Protein AF-A0A3D8PLL6-F1 (afdb_monomer)

Secondary structure (DSSP, 8-state):
--EEE-TTT--EEEGGGB-SSS--TT---BHHHHHHHHHHHHHHH-TT--SSSHHHHHHH--

Radius of gyration: 14.36 Å; Cα contacts (8 Å, |Δi|>4): 66; chains: 1; bounding box: 32×19×43 Å

pLDDT: mean 88.81, std 6.77, range [68.69, 95.81]

Structure (mmCIF, N/CA/C/O backbone):
data_AF-A0A3D8PLL6-F1
#
_entry.id   AF-A0A3D8PLL6-F1
#
loop_
_atom_site.group_PDB
_atom_site.id
_atom_site.type_symbol
_atom_site.label_atom_id
_atom_site.label_alt_id
_atom_site.label_comp_id
_atom_site.label_asym_id
_atom_site.label_entity_id
_atom_site.label_seq_id
_atom_site.pdbx_PDB_ins_code
_atom_site.Cartn_x
_atom_site.Cartn_y
_atom_site.Cartn_z
_atom_site.occupancy
_atom_site.B_iso_or_equiv
_atom_site.auth_seq_id
_atom_site.auth_comp_id
_atom_site.auth_asym_id
_atom_site.auth_atom_id
_atom_site.pdbx_PDB_model_num
ATOM 1 N N . MET A 1 1 ? -11.588 4.483 22.815 1.00 71.12 1 MET A N 1
ATOM 2 C CA . MET A 1 1 ? -11.036 4.864 21.491 1.00 71.12 1 MET A CA 1
ATOM 3 C C . MET A 1 1 ? -11.387 3.769 20.498 1.00 71.12 1 MET A C 1
ATOM 5 O O . MET A 1 1 ? -11.217 2.612 20.854 1.00 71.12 1 MET A O 1
ATOM 9 N N . LYS A 1 2 ? -11.886 4.101 19.300 1.00 84.75 2 LYS A N 1
ATOM 10 C CA . LYS A 1 2 ? -12.136 3.098 18.250 1.00 84.75 2 LYS A CA 1
ATOM 11 C C . LYS A 1 2 ? -10.794 2.609 17.687 1.00 84.75 2 LYS A C 1
ATOM 13 O O . LYS A 1 2 ? -9.948 3.441 17.348 1.00 84.75 2 LYS A O 1
ATOM 18 N N . LYS A 1 3 ? -10.605 1.291 17.642 1.00 90.44 3 LYS A N 1
ATOM 19 C CA . LYS A 1 3 ? -9.469 0.612 17.005 1.00 90.44 3 LYS A CA 1
ATOM 20 C C . LYS A 1 3 ? -9.891 0.091 15.632 1.00 90.44 3 LYS A C 1
ATOM 22 O O . LYS A 1 3 ? -11.078 -0.136 15.401 1.00 90.44 3 LYS A O 1
ATOM 27 N N . TYR A 1 4 ? -8.918 -0.047 14.746 1.00 90.56 4 TYR A N 1
ATOM 28 C CA . TYR A 1 4 ? -9.069 -0.552 13.387 1.00 90.56 4 TYR A CA 1
ATOM 29 C C . TYR A 1 4 ? -8.045 -1.658 13.171 1.00 90.56 4 TYR A C 1
ATOM 31 O O . TYR A 1 4 ? -6.943 -1.580 13.717 1.00 90.56 4 TYR A O 1
ATOM 39 N N . ILE A 1 5 ? -8.411 -2.666 12.390 1.00 93.00 5 ILE A N 1
ATOM 40 C CA . ILE A 1 5 ? -7.540 -3.797 12.082 1.00 93.00 5 ILE A CA 1
ATOM 41 C C . ILE A 1 5 ? -6.863 -3.509 10.746 1.00 93.00 5 ILE A C 1
ATOM 43 O O . ILE A 1 5 ? -7.534 -3.132 9.790 1.00 93.00 5 ILE A O 1
ATOM 47 N N . CYS A 1 6 ? -5.539 -3.641 10.700 1.00 93.75 6 CYS A N 1
ATOM 48 C CA . CYS A 1 6 ? -4.798 -3.591 9.447 1.00 93.75 6 CYS A CA 1
ATOM 49 C C . CYS A 1 6 ? -5.074 -4.866 8.639 1.00 93.75 6 CYS A C 1
ATOM 51 O O . CYS A 1 6 ? -4.831 -5.955 9.156 1.00 93.75 6 CYS A O 1
ATOM 53 N N . ASN A 1 7 ? -5.518 -4.745 7.388 1.00 92.19 7 ASN A N 1
ATOM 54 C CA . ASN A 1 7 ? -5.817 -5.909 6.544 1.00 92.19 7 ASN A CA 1
ATOM 55 C C . ASN A 1 7 ? -4.572 -6.716 6.142 1.00 92.19 7 ASN A C 1
ATOM 57 O O . ASN A 1 7 ? -4.687 -7.910 5.892 1.00 92.19 7 ASN A O 1
ATOM 61 N N . GLU A 1 8 ? -3.388 -6.102 6.156 1.00 93.38 8 GLU A N 1
ATOM 62 C CA . GLU A 1 8 ? -2.136 -6.778 5.786 1.00 93.38 8 GLU A CA 1
ATOM 63 C C . GLU A 1 8 ? -1.520 -7.554 6.948 1.00 93.38 8 GLU A C 1
ATOM 65 O O . GLU A 1 8 ? -1.197 -8.732 6.831 1.00 93.38 8 GLU A O 1
ATOM 70 N N . CYS A 1 9 ? -1.339 -6.896 8.098 1.00 95.06 9 CYS A N 1
ATOM 71 C CA . CYS A 1 9 ? -0.626 -7.491 9.232 1.00 95.06 9 CYS A CA 1
ATOM 72 C C . CYS A 1 9 ? -1.538 -7.979 10.363 1.00 95.06 9 CYS A C 1
ATOM 74 O O . CYS A 1 9 ? -1.042 -8.545 11.336 1.00 95.06 9 CYS A O 1
ATOM 76 N N . GLY A 1 10 ? -2.847 -7.713 10.296 1.00 94.75 10 GLY A N 1
ATOM 77 C CA . GLY A 1 10 ? -3.814 -8.055 11.344 1.00 94.75 10 GLY A CA 1
ATOM 78 C C . GLY A 1 10 ? -3.681 -7.244 12.640 1.00 94.75 10 GLY A C 1
ATOM 79 O O . GLY A 1 10 ? -4.414 -7.489 13.595 1.00 94.75 10 GLY A O 1
ATOM 80 N N . GLY A 1 11 ? -2.752 -6.284 12.707 1.00 94.75 11 GLY A N 1
ATOM 81 C CA . GLY A 1 11 ? -2.513 -5.475 13.903 1.00 94.75 11 GLY A CA 1
ATOM 82 C C . GLY A 1 11 ? -3.622 -4.455 14.181 1.00 94.75 11 GLY A C 1
ATOM 83 O O . GLY A 1 11 ? -4.285 -3.970 13.264 1.00 94.75 11 GLY A O 1
ATOM 84 N N . GLU A 1 12 ? -3.790 -4.084 15.454 1.00 95.81 12 GLU A N 1
ATOM 85 C CA . GLU A 1 12 ? -4.784 -3.099 15.893 1.00 95.81 12 GLU A CA 1
ATOM 86 C C . GLU A 1 12 ? -4.201 -1.690 16.058 1.00 95.81 12 GLU A C 1
ATOM 88 O O . GLU A 1 12 ? -3.341 -1.428 16.904 1.00 95.81 12 GLU A O 1
ATOM 93 N N . PHE A 1 13 ? -4.761 -0.732 15.325 1.00 93.88 13 PHE A N 1
ATOM 94 C CA . PHE A 1 13 ? -4.254 0.635 15.239 1.00 93.88 13 PHE A CA 1
ATOM 95 C C . PHE A 1 13 ? -5.335 1.667 15.568 1.00 93.88 13 PHE A C 1
ATOM 97 O O . PHE A 1 13 ? -6.534 1.444 15.380 1.00 93.88 13 PHE A O 1
ATOM 104 N N . SER A 1 14 ? -4.935 2.824 16.102 1.00 92.81 14 SER A N 1
ATOM 105 C CA . SER A 1 14 ? -5.825 3.991 16.155 1.00 92.81 14 SER A CA 1
ATOM 106 C C . SER A 1 14 ? -5.868 4.706 14.805 1.00 92.81 14 SER A C 1
ATOM 108 O O . SER A 1 14 ? -4.959 4.576 13.994 1.00 92.81 14 SER A O 1
ATOM 110 N N .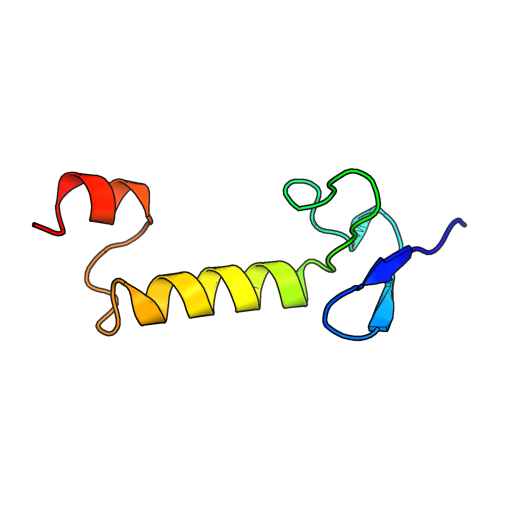 LYS A 1 15 ? -6.908 5.517 14.569 1.00 89.50 15 LYS A N 1
ATOM 111 C CA . LYS A 1 15 ? -7.113 6.216 13.285 1.00 89.50 15 LYS A CA 1
ATOM 112 C C . LYS A 1 15 ? -5.890 7.023 12.808 1.00 89.50 15 LYS A C 1
ATOM 114 O O . LYS A 1 15 ? -5.632 7.080 11.620 1.00 89.50 15 LYS A O 1
ATOM 119 N N . ASN A 1 16 ? -5.121 7.624 13.718 1.00 90.81 16 ASN A N 1
ATOM 120 C CA . ASN A 1 16 ? -3.903 8.388 13.397 1.00 90.81 16 ASN A CA 1
ATOM 121 C C . ASN A 1 16 ? -2.686 7.521 13.002 1.00 90.81 16 ASN A C 1
ATOM 123 O O . ASN A 1 16 ? -1.685 8.053 12.515 1.00 90.81 16 ASN A O 1
ATOM 127 N N . GLN A 1 17 ? -2.752 6.213 13.252 1.00 92.88 17 GLN A N 1
ATOM 128 C CA . GLN A 1 17 ? -1.749 5.220 12.867 1.00 92.88 17 GLN A CA 1
ATOM 129 C C . GLN A 1 17 ? -2.122 4.499 11.562 1.00 92.88 17 GLN A C 1
ATOM 131 O O . GLN A 1 17 ? -1.308 3.737 11.040 1.00 92.88 17 GLN A O 1
ATOM 136 N N . LEU A 1 18 ? -3.332 4.733 11.045 1.00 91.75 18 LEU A N 1
ATOM 137 C CA . LEU A 1 18 ? -3.727 4.295 9.715 1.00 91.75 18 LEU A CA 1
ATOM 138 C C . LEU A 1 18 ? -3.234 5.275 8.659 1.00 91.75 18 LEU A C 1
ATOM 140 O O . LEU A 1 18 ? -3.064 6.469 8.929 1.00 91.75 18 LEU A O 1
ATOM 144 N N . ASP A 1 19 ? -3.022 4.741 7.469 1.00 90.25 19 ASP A N 1
ATOM 145 C CA . ASP A 1 19 ? -2.844 5.534 6.270 1.00 90.25 19 ASP A CA 1
ATOM 146 C C . ASP A 1 19 ? -4.207 6.061 5.796 1.00 90.25 19 ASP A C 1
ATOM 148 O O . ASP A 1 19 ? -5.164 5.296 5.670 1.00 90.25 19 ASP A O 1
ATOM 152 N N . SER A 1 20 ? -4.327 7.379 5.614 1.00 83.94 20 SER A N 1
ATOM 153 C CA . SER A 1 20 ? -5.583 8.016 5.201 1.00 83.94 20 SER A CA 1
ATOM 154 C C . SER A 1 20 ? -5.883 7.886 3.714 1.00 83.94 20 SER A C 1
ATOM 156 O O . SER A 1 20 ? -7.040 8.045 3.338 1.00 83.94 20 SER A O 1
ATOM 158 N N . GLU A 1 21 ? -4.872 7.630 2.889 1.00 79.56 21 GLU A N 1
ATOM 159 C CA . GLU A 1 21 ? -5.015 7.485 1.440 1.00 79.56 21 GLU A CA 1
ATOM 160 C C . GLU A 1 21 ? -5.480 6.0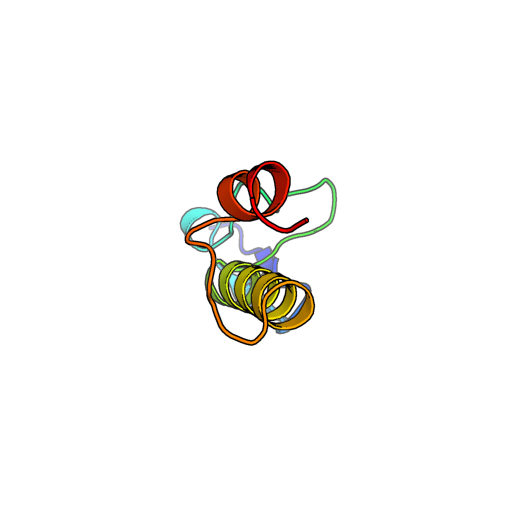72 1.081 1.00 79.56 21 GLU A C 1
ATOM 162 O O . GLU A 1 21 ? -6.279 5.896 0.165 1.00 79.56 21 GLU A O 1
ATOM 167 N N . LEU A 1 22 ? -5.066 5.079 1.873 1.00 75.94 22 LEU 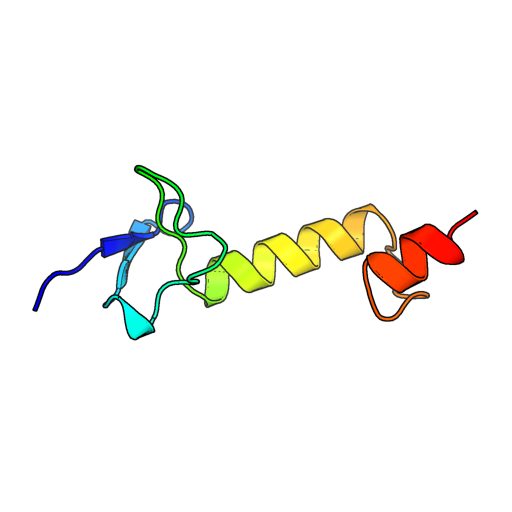A N 1
ATOM 168 C CA . LEU A 1 22 ? -5.516 3.686 1.764 1.00 75.94 22 LEU A CA 1
ATOM 169 C C . LEU A 1 22 ? -6.698 3.349 2.686 1.00 75.94 22 LEU A C 1
ATOM 171 O O . LEU A 1 22 ? -7.067 2.186 2.849 1.00 75.94 22 LEU A O 1
ATOM 175 N N . LEU A 1 23 ? -7.311 4.358 3.305 1.00 72.81 23 LEU A N 1
ATOM 176 C CA . LEU A 1 23 ? -8.564 4.217 4.046 1.00 72.81 23 LEU A CA 1
ATOM 177 C C . LEU A 1 23 ? -9.731 4.197 3.047 1.00 72.81 23 LEU A C 1
ATOM 179 O O . LEU A 1 23 ? -10.439 5.187 2.862 1.00 72.81 23 LEU A O 1
ATOM 183 N N . VAL A 1 24 ? -9.901 3.055 2.386 1.00 73.62 24 VAL A N 1
ATOM 184 C CA . VAL A 1 24 ? -10.993 2.788 1.441 1.00 73.62 24 VAL A CA 1
ATOM 185 C C . VAL A 1 24 ? -12.145 2.109 2.186 1.00 73.62 24 VAL A C 1
ATOM 187 O O . VAL A 1 24 ? -11.949 1.512 3.243 1.00 73.62 24 VAL A O 1
ATOM 190 N N . ASP A 1 25 ? -13.375 2.240 1.692 1.00 72.00 25 ASP A N 1
ATOM 191 C CA . ASP A 1 25 ? -14.574 1.736 2.371 1.00 72.00 25 ASP A CA 1
ATOM 192 C C . ASP A 1 25 ? -14.461 0.227 2.683 1.00 72.00 25 ASP A C 1
ATOM 194 O O . ASP A 1 25 ? -14.540 -0.621 1.797 1.00 72.00 25 ASP A O 1
ATOM 198 N N . GLY A 1 26 ? -14.256 -0.106 3.963 1.00 72.25 26 GLY A N 1
ATOM 199 C CA . GLY A 1 26 ? -14.085 -1.481 4.450 1.00 72.25 26 GLY A CA 1
ATOM 200 C C . GLY A 1 26 ? -12.638 -1.970 4.587 1.00 72.25 26 GLY A C 1
ATOM 201 O O . GLY A 1 26 ? -12.425 -3.021 5.190 1.00 72.25 26 GLY A O 1
ATOM 202 N N . GLU A 1 27 ? -11.649 -1.206 4.122 1.00 81.88 27 GLU A N 1
ATOM 203 C CA . GLU A 1 27 ? -10.234 -1.568 4.200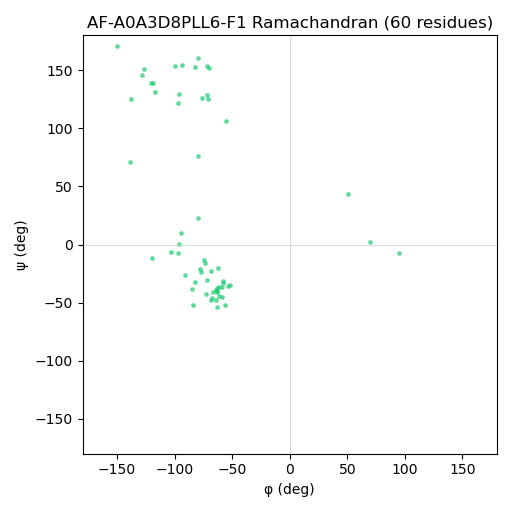 1.00 81.88 27 GLU A CA 1
ATOM 204 C C . GLU A 1 27 ? -9.442 -0.553 5.026 1.00 81.88 27 GLU A C 1
ATOM 206 O O . GLU A 1 27 ? -9.678 0.655 5.020 1.00 81.88 27 GLU A O 1
ATOM 211 N N . SER A 1 28 ? -8.525 -1.051 5.845 1.00 89.62 28 SER A N 1
ATOM 212 C CA . SER A 1 28 ? -7.697 -0.217 6.710 1.00 89.62 28 SER A CA 1
ATOM 213 C C . SER A 1 28 ? -6.278 -0.744 6.670 1.00 89.62 28 SER A C 1
ATOM 215 O O . SER A 1 28 ? -6.038 -1.912 6.961 1.00 89.62 28 SER A O 1
ATOM 217 N N . PHE A 1 29 ? -5.336 0.131 6.340 1.00 93.81 29 PHE A N 1
ATOM 218 C CA . PHE A 1 29 ? -3.916 -0.189 6.296 1.00 93.81 29 PHE A CA 1
ATOM 219 C C . PHE A 1 29 ? -3.193 0.662 7.330 1.00 93.81 29 PHE A C 1
ATOM 221 O O . PHE A 1 29 ? -3.409 1.873 7.430 1.00 93.81 29 PHE A O 1
ATOM 228 N N . CYS A 1 30 ? -2.351 0.035 8.149 1.00 95.00 30 CYS A N 1
ATOM 229 C CA . CYS A 1 30 ? -1.458 0.803 9.003 1.00 95.00 30 CYS A CA 1
ATOM 230 C C . CYS A 1 30 ? -0.384 1.470 8.141 1.00 95.00 30 CYS A C 1
ATOM 232 O O . CYS A 1 30 ? 0.000 0.935 7.102 1.00 95.00 30 CYS A O 1
ATOM 234 N N . LYS A 1 31 ? 0.138 2.611 8.600 1.00 94.25 31 LYS A N 1
ATOM 235 C CA . LYS A 1 31 ? 1.169 3.363 7.864 1.00 94.25 31 LYS A CA 1
ATOM 236 C C . LYS A 1 31 ? 2.383 2.512 7.484 1.00 94.25 31 LYS A C 1
ATOM 238 O O . LYS A 1 31 ? 2.926 2.686 6.409 1.00 94.25 31 LYS A O 1
ATOM 243 N N . GLY A 1 32 ? 2.779 1.572 8.345 1.00 95.31 32 GLY A N 1
ATOM 244 C CA . GLY A 1 32 ? 3.900 0.673 8.061 1.00 95.31 32 GLY A CA 1
ATOM 245 C C . GLY A 1 32 ? 3.634 -0.226 6.854 1.00 95.31 32 GLY A C 1
ATOM 246 O O . GLY A 1 32 ? 4.409 -0.218 5.907 1.00 95.31 32 GLY A O 1
ATOM 247 N N . CYS A 1 33 ? 2.514 -0.954 6.859 1.00 95.19 33 CYS A N 1
ATOM 248 C CA . CYS A 1 33 ? 2.142 -1.817 5.736 1.00 95.19 33 CYS A CA 1
ATOM 249 C C . CYS A 1 33 ? 1.883 -1.013 4.458 1.00 95.19 33 CYS A C 1
ATOM 251 O O . CYS A 1 33 ? 2.302 -1.441 3.391 1.00 95.19 33 CYS A O 1
ATOM 253 N N . ALA A 1 34 ? 1.253 0.160 4.571 1.00 93.06 34 ALA A N 1
ATOM 254 C CA . ALA A 1 34 ? 1.057 1.079 3.453 1.00 93.06 34 ALA A CA 1
ATOM 255 C C . ALA A 1 34 ? 2.389 1.461 2.785 1.00 93.06 34 ALA A C 1
ATOM 257 O O . ALA A 1 34 ? 2.550 1.271 1.582 1.00 93.06 34 ALA A O 1
ATOM 258 N N . SER A 1 35 ? 3.367 1.927 3.572 1.00 92.38 35 SER A N 1
ATOM 259 C CA . SER A 1 35 ? 4.695 2.280 3.062 1.00 92.38 35 SER A CA 1
ATOM 260 C C . SER A 1 35 ? 5.415 1.083 2.445 1.00 92.38 35 SER A C 1
ATOM 262 O O . SER A 1 35 ? 5.939 1.204 1.345 1.00 92.38 35 SER A O 1
ATOM 264 N N . SER A 1 36 ? 5.385 -0.087 3.093 1.00 94.00 36 SER A N 1
ATOM 265 C CA . SER A 1 36 ? 6.024 -1.291 2.548 1.00 94.00 36 SER A CA 1
ATOM 266 C C . SER A 1 36 ? 5.405 -1.752 1.226 1.00 94.00 36 SER A C 1
ATOM 268 O O . SER A 1 36 ? 6.130 -2.191 0.339 1.00 94.00 36 SER A O 1
ATOM 270 N N . LEU A 1 37 ? 4.082 -1.644 1.062 1.00 91.94 37 LEU A N 1
ATOM 271 C CA . LEU A 1 37 ? 3.415 -1.948 -0.208 1.00 91.94 37 LEU A CA 1
ATOM 272 C C . LEU A 1 37 ? 3.804 -0.949 -1.306 1.00 91.94 37 LEU A C 1
ATOM 274 O O . LEU A 1 37 ? 4.050 -1.354 -2.440 1.00 91.94 37 LEU A O 1
ATOM 278 N N . MET A 1 38 ? 3.892 0.343 -0.973 1.00 90.00 38 MET A N 1
ATOM 279 C CA . MET A 1 38 ? 4.347 1.373 -1.913 1.0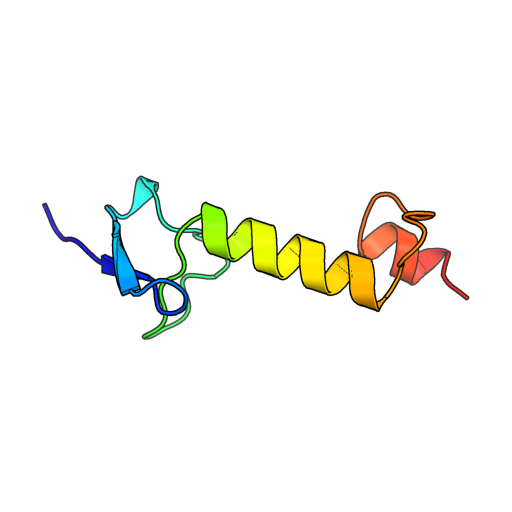0 90.00 38 MET A CA 1
ATOM 280 C C . MET A 1 38 ? 5.799 1.158 -2.353 1.00 90.00 38 MET A C 1
ATOM 282 O O . MET A 1 38 ? 6.092 1.320 -3.537 1.00 90.00 38 MET A O 1
ATOM 286 N N . GLU A 1 39 ? 6.691 0.780 -1.434 1.00 91.56 39 GLU A N 1
ATOM 287 C CA . GLU A 1 39 ? 8.081 0.420 -1.743 1.00 91.56 39 GLU A CA 1
ATOM 288 C C . GLU A 1 39 ? 8.143 -0.828 -2.626 1.00 91.56 39 GLU A C 1
ATOM 290 O O . GLU A 1 39 ? 8.756 -0.783 -3.683 1.00 91.56 39 GLU A O 1
ATOM 295 N N . ALA A 1 40 ? 7.416 -1.895 -2.281 1.00 92.88 40 ALA A N 1
ATOM 296 C CA . ALA A 1 40 ? 7.372 -3.110 -3.096 1.00 92.88 40 ALA A CA 1
ATOM 297 C C . ALA A 1 40 ? 6.856 -2.853 -4.525 1.00 92.88 40 ALA A C 1
ATOM 299 O O . ALA A 1 40 ? 7.349 -3.448 -5.484 1.00 92.88 40 ALA A O 1
ATOM 300 N N . GLY A 1 41 ? 5.879 -1.953 -4.685 1.00 91.06 41 GLY A N 1
ATOM 301 C CA . GLY A 1 41 ? 5.415 -1.506 -5.999 1.00 91.06 41 GLY A CA 1
ATOM 302 C C . GLY A 1 41 ? 6.509 -0.789 -6.793 1.00 91.06 41 GLY A C 1
ATOM 303 O O . GLY A 1 41 ? 6.657 -1.043 -7.990 1.00 91.06 41 GLY A O 1
ATOM 304 N N . ARG A 1 42 ? 7.316 0.045 -6.125 1.00 90.69 42 ARG A N 1
ATOM 305 C CA . ARG A 1 42 ? 8.438 0.760 -6.743 1.00 90.69 42 ARG A CA 1
ATOM 306 C C . ARG A 1 42 ? 9.538 -0.215 -7.135 1.00 90.69 42 ARG A C 1
ATOM 308 O O . ARG A 1 42 ? 9.957 -0.179 -8.281 1.00 90.69 42 ARG A O 1
ATOM 315 N N . ASP A 1 43 ? 9.929 -1.125 -6.249 1.00 93.12 43 ASP A N 1
ATOM 316 C CA . ASP A 1 43 ? 10.941 -2.154 -6.518 1.00 93.12 43 ASP A CA 1
ATOM 317 C C . ASP A 1 43 ? 10.555 -3.036 -7.713 1.00 93.12 43 ASP A C 1
ATOM 319 O O . ASP A 1 43 ? 11.416 -3.527 -8.438 1.00 93.12 43 ASP A O 1
ATOM 323 N N . PHE A 1 44 ? 9.254 -3.249 -7.934 1.00 91.69 44 PHE A N 1
ATOM 324 C CA . PHE A 1 44 ? 8.764 -4.017 -9.074 1.00 91.69 44 PHE A CA 1
ATOM 325 C C . PHE A 1 44 ? 8.904 -3.264 -10.407 1.00 91.69 44 PHE A C 1
ATOM 327 O O . PHE A 1 44 ? 9.297 -3.871 -11.405 1.00 91.69 44 PHE A O 1
ATOM 334 N N . VAL A 1 45 ? 8.580 -1.965 -10.447 1.00 88.38 45 VAL A N 1
ATOM 335 C CA . VAL A 1 45 ? 8.594 -1.163 -11.692 1.00 88.38 45 VAL A CA 1
ATOM 336 C C . VAL A 1 45 ? 9.929 -0.461 -11.964 1.00 88.38 45 VAL A C 1
ATOM 338 O O . VAL A 1 45 ? 10.272 -0.215 -13.119 1.00 88.38 45 VAL A O 1
ATOM 341 N N . ASP A 1 46 ? 10.696 -0.178 -10.915 1.00 91.38 46 ASP A N 1
ATOM 342 C CA . ASP A 1 46 ? 12.015 0.450 -10.921 1.00 91.38 46 ASP A CA 1
ATOM 343 C C . ASP A 1 46 ? 12.953 -0.247 -9.908 1.00 91.38 46 ASP A C 1
ATOM 345 O O . ASP A 1 46 ? 13.319 0.332 -8.882 1.00 91.38 46 ASP A O 1
ATOM 349 N N . PRO A 1 47 ? 13.395 -1.493 -10.191 1.00 91.25 47 PRO A N 1
ATOM 350 C CA . PRO A 1 47 ? 14.218 -2.280 -9.262 1.00 91.25 47 PRO A CA 1
ATOM 351 C C . PRO A 1 47 ? 15.578 -1.656 -8.932 1.00 91.25 47 PRO A C 1
ATOM 353 O O . PRO A 1 47 ? 16.225 -2.033 -7.958 1.00 91.25 47 PRO A O 1
ATOM 356 N N . ASN A 1 48 ? 16.054 -0.746 -9.783 1.00 93.06 48 ASN A N 1
ATOM 357 C CA . ASN A 1 48 ? 17.331 -0.062 -9.599 1.00 93.06 48 ASN A CA 1
ATOM 358 C C . ASN A 1 48 ? 17.164 1.312 -8.932 1.00 93.06 48 ASN A C 1
ATOM 360 O O . ASN A 1 48 ? 18.169 1.988 -8.722 1.00 93.06 48 ASN A O 1
ATOM 364 N N . HIS A 1 49 ? 15.932 1.718 -8.600 1.00 89.75 49 HIS A N 1
ATOM 365 C CA . HIS A 1 49 ? 15.601 3.025 -8.030 1.00 89.75 49 HIS A CA 1
ATOM 366 C C . HIS A 1 49 ? 16.196 4.198 -8.824 1.00 89.75 49 HIS A C 1
ATOM 368 O O . HIS A 1 49 ? 16.747 5.137 -8.249 1.00 89.75 49 HIS A O 1
ATOM 374 N N . ASN A 1 50 ? 16.109 4.131 -10.154 1.00 92.94 50 ASN A N 1
ATOM 375 C CA . ASN A 1 50 ? 16.580 5.188 -11.043 1.00 92.94 50 ASN A CA 1
ATOM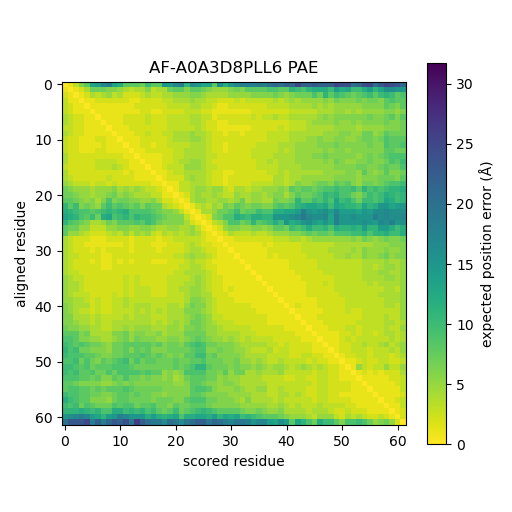 376 C C . ASN A 1 50 ? 15.672 6.4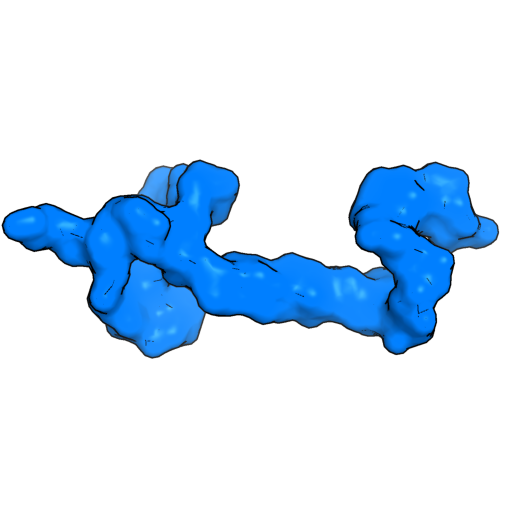30 -11.038 1.00 92.94 50 ASN A C 1
ATOM 378 O O . ASN A 1 50 ? 16.107 7.478 -11.514 1.00 92.94 50 ASN A O 1
ATOM 382 N N . PHE A 1 51 ? 14.439 6.318 -10.534 1.00 90.75 51 PHE A N 1
ATOM 383 C CA . PHE A 1 51 ? 13.442 7.391 -10.511 1.00 90.75 51 PHE A CA 1
ATOM 384 C C . PHE A 1 51 ? 13.015 7.712 -9.086 1.00 90.75 51 PHE A C 1
ATOM 386 O O . PHE A 1 51 ? 12.784 6.804 -8.287 1.00 90.75 51 PHE A O 1
ATOM 393 N N . ASP A 1 52 ? 12.858 8.994 -8.762 1.00 88.00 52 ASP A N 1
ATOM 394 C CA . ASP A 1 52 ? 12.593 9.446 -7.388 1.00 88.00 52 ASP A CA 1
ATOM 395 C C . ASP A 1 52 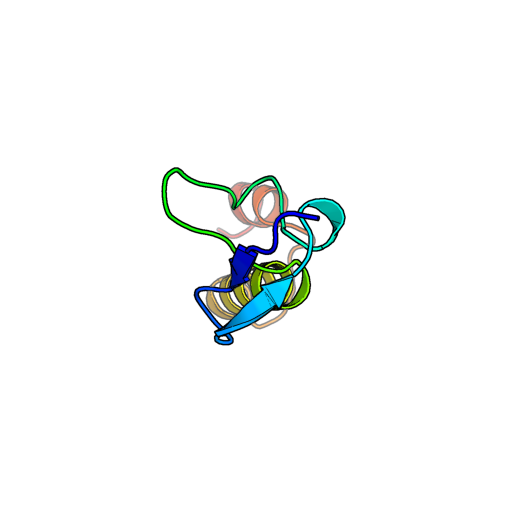? 11.134 9.231 -6.944 1.00 88.00 52 ASP A C 1
ATOM 397 O O . ASP A 1 52 ? 10.854 9.118 -5.747 1.00 88.00 52 ASP A O 1
ATOM 401 N N . SER A 1 53 ? 10.195 9.153 -7.892 1.00 87.19 53 SER A N 1
ATOM 402 C CA . SER A 1 53 ? 8.770 8.914 -7.632 1.00 87.19 53 SER A CA 1
ATOM 403 C C . SER A 1 53 ? 8.087 8.172 -8.782 1.00 87.19 53 SER A C 1
ATOM 405 O O . SER A 1 53 ? 8.645 8.024 -9.870 1.00 87.19 53 SER A O 1
ATOM 407 N N . TYR A 1 54 ? 6.839 7.750 -8.558 1.00 86.62 54 TYR A N 1
ATOM 408 C CA . TYR A 1 54 ? 5.999 7.207 -9.625 1.00 86.62 54 TYR A CA 1
ATOM 409 C C . TYR A 1 54 ? 5.734 8.233 -10.737 1.00 86.62 54 TYR A C 1
ATOM 411 O O . TYR A 1 54 ? 5.731 7.852 -11.901 1.00 86.62 54 TYR A O 1
ATOM 419 N N . GLU A 1 55 ? 5.570 9.531 -10.432 1.00 89.75 55 GLU A N 1
ATOM 420 C CA . GLU A 1 55 ? 5.385 10.537 -11.492 1.00 89.75 55 GLU A CA 1
ATOM 421 C C . GLU A 1 55 ? 6.665 10.803 -12.287 1.00 89.75 55 GLU A C 1
ATOM 423 O O . GLU A 1 55 ? 6.594 11.189 -13.456 1.00 89.75 55 GLU A O 1
ATOM 428 N N . ASP A 1 56 ? 7.828 10.660 -11.651 1.00 90.00 56 ASP A N 1
ATOM 429 C CA . ASP A 1 56 ? 9.119 10.743 -12.329 1.00 90.00 56 ASP A CA 1
ATOM 430 C C . ASP A 1 56 ? 9.302 9.553 -13.279 1.00 90.00 56 ASP A C 1
ATOM 432 O O . ASP A 1 56 ? 9.596 9.740 -14.462 1.00 90.00 56 ASP A O 1
ATOM 436 N N . TRP A 1 57 ? 8.997 8.343 -12.805 1.00 88.94 57 TRP A N 1
ATOM 437 C CA . TRP A 1 57 ? 8.964 7.141 -13.635 1.00 88.94 57 TRP A CA 1
ATOM 438 C C . TRP A 1 57 ? 7.960 7.252 -14.795 1.00 88.94 57 TRP A C 1
ATOM 440 O O . TRP A 1 57 ? 8.327 6.989 -15.936 1.00 88.94 57 TRP A O 1
ATOM 450 N N . ASP A 1 58 ? 6.736 7.733 -14.564 1.00 88.94 58 ASP A N 1
ATOM 451 C CA . ASP A 1 58 ? 5.734 7.931 -15.626 1.00 88.94 58 ASP A CA 1
ATOM 452 C C . ASP A 1 58 ? 6.230 8.869 -16.740 1.00 88.94 58 ASP A C 1
ATOM 454 O O . ASP A 1 58 ? 5.863 8.724 -17.912 1.00 88.94 58 ASP A O 1
ATOM 458 N N . LYS A 1 59 ? 7.060 9.856 -16.385 1.00 91.38 59 LYS A N 1
ATOM 459 C CA . LYS A 1 59 ? 7.616 10.831 -17.331 1.00 91.38 59 LYS A CA 1
ATOM 460 C C . LYS A 1 59 ? 8.874 10.326 -18.031 1.00 91.38 59 LYS A C 1
ATOM 462 O O . LYS A 1 59 ? 9.041 10.617 -19.216 1.00 91.38 59 LYS A O 1
ATOM 467 N N . ASN A 1 60 ? 9.746 9.612 -17.318 1.00 89.12 60 ASN A N 1
ATOM 468 C CA . ASN A 1 60 ? 11.125 9.344 -17.739 1.00 89.12 60 ASN A CA 1
ATOM 469 C C . ASN A 1 60 ? 11.464 7.849 -17.909 1.00 89.12 60 ASN A C 1
ATOM 471 O O . ASN A 1 60 ? 12.498 7.529 -18.485 1.00 89.12 60 ASN A O 1
ATOM 475 N N . GLY A 1 61 ? 10.610 6.932 -17.455 1.00 81.19 61 GLY A N 1
ATOM 476 C CA . GLY A 1 61 ? 10.824 5.479 -17.429 1.00 81.19 61 GLY A CA 1
ATOM 477 C C . GLY A 1 61 ? 10.604 4.734 -18.747 1.00 81.19 61 GLY A C 1
ATOM 478 O O . GLY A 1 61 ? 10.312 3.538 -18.714 1.00 81.19 61 GLY A O 1
ATOM 479 N N . ARG A 1 62 ? 10.705 5.419 -19.895 1.00 68.69 62 ARG A N 1
ATOM 480 C CA . ARG A 1 62 ? 10.529 4.840 -21.239 1.00 68.69 62 ARG A CA 1
ATOM 481 C C . ARG A 1 62 ? 11.841 4.531 -21.941 1.00 68.69 62 ARG A C 1
ATOM 483 O O . ARG A 1 62 ? 12.715 5.422 -21.973 1.00 68.69 62 ARG A O 1
#

Mean predicted aligned error: 4.86 Å

Solvent-accessible surface area (backbone atoms only — not comparable to full-atom values): 3823 Å² total; per-residue (Å²): 133,77,71,45,55,17,75,85,78,66,46,80,35,45,74,90,49,36,33,76,88,58,53,45,98,96,45,38,31,33,43,66,60,49,51,52,51,55,49,53,54,42,47,69,79,39,72,80,63,86,49,95,43,72,70,46,32,76,74,64,70,121

Nearest PDB structures (foldseek):
  6skg-assembly1_BY  TM=6.064E-01  e=2.338E-01  Thermococcus kodaka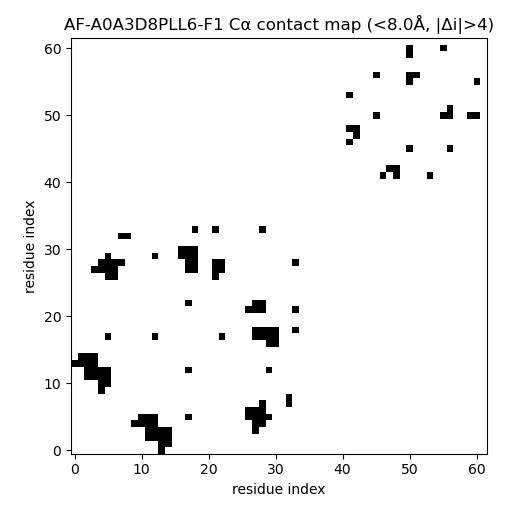rensis
  7ls2-assembly1_Q2  TM=5.327E-01  e=7.641E-01  Mus musculus
  8bn3-assembly1_N4  TM=5.798E-01  e=1.534E+00  Saccharomyces cerevisiae
  6q8y-assembly1_AE  TM=5.644E-01  e=1.244E+00  Saccharomyces cerevisiae
  8ipb-assembly1_OA  TM=4.906E-01  e=8.784E-01  Triticum aestivum

Organism: NCBI:txid1229153

Sequence (62 aa):
MKKYICNECGGEFSKNQLDSELLVDGESFCKGCASSLMEAGRDFVDPNHNFDSYEDWDKNGR

Foldseek 3Di:
DDWDAAPPPRDTDDPVQWDPVQPDVPHTHGPVRVVVVLVVVCCVLPVPPPAPDPVRCVVPVD